Protein AF-A0A4U2XZ15-F1 (afdb_monomer_lite)

Foldseek 3Di:
DFKWFQDPNDTFTWPDFDDDPNDTQWTWTQDPVRDIAIEGEPVCVVPDDPPHHYDNCVLGIDDVVVLVVLLVVLVVVLVVLVVVLVVLVVVLVVQCVVCPPPPCPVGCNVVSVVVSVVSVVVSVVSVVVSVVSCVSPPD

Structure (mmCIF, N/CA/C/O backbone):
data_AF-A0A4U2XZ15-F1
#
_entry.id   AF-A0A4U2XZ15-F1
#
loop_
_atom_site.group_PDB
_atom_site.id
_atom_site.type_symbol
_atom_site.label_atom_id
_atom_site.label_alt_id
_atom_site.label_comp_id
_atom_site.label_asym_id
_atom_site.label_entity_id
_atom_site.label_seq_id
_atom_site.pdbx_PDB_ins_code
_atom_site.Cartn_x
_atom_site.Cartn_y
_atom_site.Cartn_z
_atom_site.occupancy
_atom_site.B_iso_or_equiv
_atom_site.auth_seq_id
_atom_site.auth_comp_id
_atom_site.auth_asym_id
_atom_site.auth_atom_id
_atom_site.pdbx_PDB_model_num
ATOM 1 N N . MET A 1 1 ? -12.359 8.955 5.192 1.00 57.00 1 MET A N 1
ATOM 2 C CA . MET A 1 1 ? -11.938 7.540 5.202 1.00 57.00 1 MET A CA 1
ATOM 3 C C . MET A 1 1 ? -12.969 6.715 5.946 1.00 57.00 1 MET A C 1
ATOM 5 O O . MET A 1 1 ? -13.226 7.007 7.110 1.00 57.00 1 MET A O 1
ATOM 9 N N . LYS A 1 2 ? -13.578 5.725 5.291 1.00 72.12 2 LYS A N 1
ATOM 10 C CA . LYS A 1 2 ? -14.432 4.726 5.942 1.00 72.12 2 LYS A CA 1
ATOM 11 C C . LYS A 1 2 ? -13.568 3.528 6.338 1.00 72.12 2 LYS A C 1
ATOM 13 O O . LYS A 1 2 ? -13.309 2.649 5.524 1.00 72.12 2 LYS A O 1
ATOM 18 N N . ALA A 1 3 ? -13.076 3.527 7.574 1.00 81.44 3 ALA A N 1
ATOM 19 C CA . ALA A 1 3 ? -12.400 2.359 8.128 1.00 81.44 3 ALA A CA 1
ATOM 20 C C . ALA A 1 3 ? -13.419 1.248 8.437 1.00 81.44 3 ALA A C 1
ATOM 22 O O . ALA A 1 3 ? -14.594 1.512 8.717 1.00 81.44 3 ALA A O 1
ATOM 23 N N . VAL A 1 4 ? -12.962 0.003 8.398 1.00 85.50 4 VAL A N 1
ATOM 24 C CA . VAL A 1 4 ? -13.751 -1.184 8.730 1.00 85.50 4 VAL A CA 1
ATOM 25 C C . VAL A 1 4 ? -12.995 -1.973 9.786 1.00 85.50 4 VAL A C 1
ATOM 27 O O . VAL A 1 4 ? -11.774 -2.077 9.734 1.00 85.50 4 VAL A O 1
ATOM 30 N N . LEU A 1 5 ? -13.715 -2.519 10.760 1.00 87.25 5 LEU A N 1
ATOM 31 C CA . LEU A 1 5 ? -13.143 -3.427 11.743 1.00 87.25 5 LEU A CA 1
ATOM 32 C C . LEU A 1 5 ? -13.576 -4.855 11.422 1.00 87.25 5 LEU A C 1
ATOM 34 O O . LEU A 1 5 ? -14.770 -5.153 11.445 1.00 87.25 5 LEU A O 1
ATOM 38 N N . ASN A 1 6 ? -12.622 -5.735 11.147 1.00 84.88 6 ASN A N 1
ATOM 39 C CA . ASN A 1 6 ? -12.861 -7.149 10.909 1.00 84.88 6 ASN A CA 1
ATOM 40 C C . ASN A 1 6 ? -12.602 -7.949 12.188 1.00 84.88 6 ASN A C 1
ATOM 42 O O . ASN A 1 6 ? -11.464 -8.176 12.598 1.00 84.88 6 ASN A O 1
ATOM 46 N N . VAL A 1 7 ? -13.680 -8.387 12.835 1.00 81.56 7 VAL A N 1
ATOM 47 C CA . VAL A 1 7 ? -13.607 -9.236 14.027 1.00 81.56 7 VAL A CA 1
ATOM 48 C C . VAL A 1 7 ? -14.128 -10.618 13.661 1.00 81.56 7 VAL A C 1
ATOM 50 O O . VAL A 1 7 ? -15.331 -10.815 13.496 1.00 81.56 7 VAL A O 1
ATOM 53 N N . LYS A 1 8 ? -13.216 -11.592 13.543 1.00 78.19 8 LYS A N 1
ATOM 54 C CA . LYS A 1 8 ? -13.538 -13.002 13.243 1.00 78.19 8 LYS A CA 1
ATOM 55 C C . LYS A 1 8 ? -14.424 -13.168 11.992 1.00 78.19 8 LYS A C 1
ATOM 57 O O . LYS A 1 8 ? -15.366 -13.955 12.004 1.00 78.19 8 LYS A O 1
ATOM 62 N N . GLY A 1 9 ? -14.152 -12.401 10.934 1.00 76.00 9 GLY A N 1
ATOM 63 C CA . GLY A 1 9 ? -14.902 -12.441 9.673 1.00 76.00 9 GLY A CA 1
ATOM 64 C C . GLY A 1 9 ? -16.152 -11.558 9.643 1.00 76.00 9 GLY A C 1
ATOM 65 O O . GLY A 1 9 ? -16.798 -11.452 8.603 1.00 76.00 9 GLY A O 1
ATOM 66 N N . THR A 1 10 ? -16.499 -10.893 10.748 1.00 81.81 10 THR A N 1
ATOM 67 C CA . THR A 1 10 ? -17.576 -9.895 10.765 1.00 81.81 10 THR A CA 1
ATOM 68 C C . THR A 1 10 ? -16.991 -8.510 10.518 1.00 81.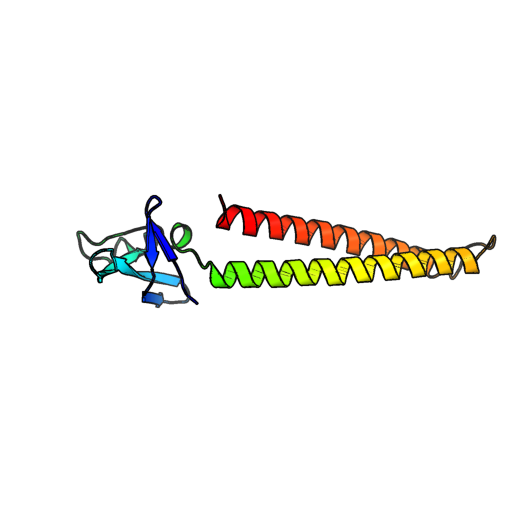81 10 THR A C 1
ATOM 70 O O . THR A 1 10 ? -16.205 -8.021 11.329 1.00 81.81 10 THR A O 1
ATOM 73 N N . LYS A 1 11 ? -17.395 -7.870 9.413 1.00 84.69 11 LYS A N 1
ATOM 74 C CA . LYS A 1 11 ? -16.989 -6.504 9.058 1.00 84.69 11 LYS A CA 1
ATOM 75 C C . LYS A 1 11 ? -17.942 -5.485 9.681 1.00 84.69 11 LYS A C 1
ATOM 77 O O . LYS A 1 11 ? -19.122 -5.442 9.338 1.00 84.69 11 LYS A O 1
ATOM 82 N N . LEU A 1 12 ? -17.426 -4.666 10.591 1.00 87.12 12 LEU A N 1
ATOM 83 C CA . LEU A 1 12 ? -18.173 -3.636 11.308 1.00 87.12 12 LEU A CA 1
ATOM 84 C C . LEU A 1 12 ? -17.757 -2.247 10.824 1.00 87.12 12 LEU A C 1
ATOM 86 O O . LEU A 1 12 ? -16.576 -1.978 10.601 1.00 87.12 12 LEU A O 1
ATOM 90 N N . SER A 1 13 ? -18.735 -1.354 10.674 1.00 85.94 13 SER A N 1
ATOM 91 C CA . SER A 1 13 ? -18.468 0.023 10.251 1.00 85.94 13 SER A CA 1
ATOM 92 C C . SER A 1 13 ? -17.853 0.812 11.399 1.00 85.94 13 SER A C 1
ATOM 94 O O . SER A 1 13 ? -18.460 0.925 12.467 1.00 85.94 13 SER A O 1
ATOM 96 N N . VAL A 1 14 ? -16.665 1.372 11.175 1.00 88.44 14 VAL A N 1
ATOM 97 C CA . VAL A 1 14 ? -16.000 2.237 12.151 1.00 88.44 14 VAL A CA 1
ATOM 98 C C . VAL A 1 14 ? -16.647 3.616 12.133 1.00 88.44 14 VAL A C 1
ATOM 100 O O . VAL A 1 14 ? -16.779 4.241 11.082 1.00 88.44 14 VAL A O 1
ATOM 103 N N . VAL A 1 15 ? -17.031 4.095 13.314 1.00 89.75 15 VAL A N 1
ATOM 104 C CA . VAL A 1 15 ? -17.617 5.427 13.528 1.00 89.75 15 VAL A CA 1
ATOM 105 C C . VAL A 1 15 ? -16.682 6.368 14.288 1.00 89.75 15 VAL A C 1
ATOM 107 O O . VAL A 1 15 ? -16.883 7.578 14.251 1.00 89.75 15 VAL A O 1
ATOM 110 N N . GLY A 1 16 ? -15.640 5.838 14.937 1.00 87.00 16 GLY A N 1
ATOM 111 C CA . GLY A 1 16 ? -14.641 6.638 15.643 1.00 87.00 16 GLY A CA 1
ATOM 112 C C . GLY A 1 16 ? -13.323 5.893 15.838 1.00 87.00 16 GLY A C 1
ATOM 113 O O . GLY A 1 16 ? -13.313 4.687 16.075 1.00 87.00 16 GLY A O 1
ATOM 114 N N . LEU A 1 17 ? -12.208 6.619 15.751 1.00 88.81 17 LEU A N 1
ATOM 115 C CA . LEU A 1 17 ? -10.860 6.125 16.034 1.00 88.81 17 LEU A CA 1
ATOM 116 C C . LEU A 1 17 ? -10.248 7.002 17.121 1.00 88.81 17 LEU A C 1
ATOM 118 O O . LEU A 1 17 ? -10.197 8.221 16.974 1.00 88.81 17 LEU A O 1
ATOM 122 N N . ASN A 1 18 ? -9.767 6.380 18.192 1.00 87.19 18 ASN A N 1
ATOM 123 C CA . ASN A 1 18 ? -9.033 7.069 19.243 1.00 87.19 18 ASN A CA 1
ATOM 124 C C . ASN A 1 18 ? -7.542 6.817 19.043 1.00 87.19 18 ASN A C 1
ATOM 126 O O . ASN A 1 18 ? -7.097 5.667 18.972 1.00 87.19 18 ASN A O 1
ATOM 130 N N . ILE A 1 19 ? -6.781 7.904 18.948 1.00 86.19 19 ILE A N 1
ATOM 131 C CA . ILE A 1 19 ? -5.350 7.890 18.652 1.00 86.19 19 ILE A CA 1
ATOM 132 C C . ILE A 1 19 ? -4.616 8.595 19.791 1.00 86.19 19 ILE A C 1
ATOM 134 O O . ILE A 1 19 ? -5.030 9.664 20.238 1.00 86.19 19 ILE A O 1
ATOM 138 N N . HIS A 1 20 ? -3.528 7.993 20.258 1.00 81.25 20 HIS A N 1
ATOM 139 C CA . HIS A 1 20 ? -2.601 8.593 21.210 1.00 81.25 20 HIS A CA 1
ATOM 140 C C . HIS A 1 20 ? -1.174 8.342 20.730 1.00 81.25 20 HIS A C 1
ATOM 142 O O . HIS A 1 20 ? -0.848 7.201 20.409 1.00 81.25 20 HIS A O 1
ATOM 148 N N . GLU A 1 21 ? -0.351 9.393 20.649 1.00 81.56 21 GLU A N 1
ATOM 149 C CA . GLU A 1 21 ? 1.033 9.315 20.142 1.00 81.56 21 GLU A CA 1
ATOM 150 C C . GLU A 1 21 ? 1.139 8.514 18.826 1.00 81.56 21 GLU A C 1
ATOM 152 O O . GLU A 1 21 ? 1.907 7.557 18.717 1.00 81.56 21 GLU A O 1
ATOM 157 N N . ASP A 1 22 ? 0.286 8.854 17.853 1.00 77.56 22 ASP A N 1
ATOM 158 C CA . ASP A 1 22 ? 0.193 8.213 16.530 1.00 77.56 22 ASP A CA 1
ATOM 159 C C . ASP A 1 22 ? -0.157 6.712 16.534 1.00 77.56 22 ASP A C 1
ATOM 161 O O . ASP A 1 22 ? -0.015 6.017 15.526 1.00 77.56 22 ASP A O 1
ATOM 165 N N . LYS A 1 23 ? -0.664 6.184 17.654 1.00 76.38 23 LYS A N 1
ATOM 166 C CA . LYS A 1 23 ? -1.113 4.791 17.778 1.00 76.38 23 LYS A CA 1
ATOM 167 C C . LYS A 1 23 ? -2.603 4.717 18.058 1.00 76.38 23 LYS A C 1
ATOM 169 O O . LYS A 1 23 ? -3.126 5.425 18.917 1.00 76.38 23 LYS A O 1
ATOM 174 N N . PHE A 1 24 ? -3.280 3.798 17.373 1.00 84.31 24 PHE A N 1
ATOM 175 C CA . PHE A 1 24 ? -4.663 3.457 17.688 1.00 84.31 24 PHE A CA 1
ATOM 176 C C . PHE A 1 24 ? -4.738 2.839 19.088 1.00 84.31 24 PHE A C 1
ATOM 178 O O . PHE A 1 24 ? -4.094 1.829 19.369 1.00 84.31 24 PHE A O 1
ATOM 185 N N . THR A 1 25 ? -5.526 3.454 19.965 1.00 87.50 25 THR A N 1
ATOM 186 C CA . THR A 1 25 ? -5.761 2.970 21.334 1.00 87.50 25 THR A CA 1
ATOM 187 C C . THR A 1 25 ? -7.105 2.267 21.452 1.00 87.50 25 THR A C 1
ATOM 189 O O . THR A 1 25 ? -7.243 1.293 22.191 1.00 87.50 25 THR A O 1
ATOM 192 N N . SER A 1 26 ? -8.107 2.743 20.710 1.00 88.81 26 SER A N 1
ATOM 193 C CA . SER A 1 26 ? -9.419 2.112 20.602 1.00 88.81 26 SER A CA 1
ATOM 194 C C . SER A 1 26 ? -10.153 2.536 19.333 1.00 88.81 26 SER A C 1
ATOM 196 O O . SER A 1 26 ? -9.854 3.562 18.723 1.00 88.81 26 SER A O 1
ATOM 198 N N . VAL A 1 27 ? -11.142 1.738 18.954 1.00 91.19 27 VAL A N 1
ATOM 199 C CA . VAL A 1 27 ? -12.043 1.971 17.830 1.00 91.19 27 VAL A CA 1
ATOM 200 C C . VAL A 1 27 ? -13.482 1.851 18.307 1.00 91.19 27 VAL A C 1
ATOM 202 O O . VAL A 1 27 ? -13.812 0.990 19.123 1.00 91.19 27 VAL A O 1
ATOM 205 N N . GLN A 1 28 ? -14.343 2.715 17.792 1.00 90.94 28 GLN A N 1
ATOM 206 C CA . GLN A 1 28 ? -15.783 2.652 17.976 1.00 90.94 28 GLN A CA 1
ATOM 207 C C . GLN A 1 28 ? -16.424 2.158 16.690 1.00 90.94 28 GLN A C 1
ATOM 209 O O . GLN A 1 28 ? -16.147 2.685 15.609 1.00 90.94 28 GLN A O 1
ATOM 214 N N . VAL A 1 29 ? -17.291 1.162 16.809 1.00 90.81 29 VAL A N 1
ATOM 215 C CA . VAL A 1 29 ? -18.005 0.564 15.682 1.00 90.81 29 VAL A CA 1
ATOM 216 C C . VAL A 1 29 ? -19.502 0.585 15.927 1.00 90.81 29 VAL A C 1
ATOM 218 O O . VAL A 1 29 ? -19.947 0.550 17.073 1.00 90.81 29 VAL A O 1
ATOM 221 N N . LEU A 1 30 ? -20.272 0.648 14.845 1.00 88.00 30 LEU A N 1
ATOM 222 C CA . LEU A 1 30 ? -21.715 0.456 14.889 1.00 88.0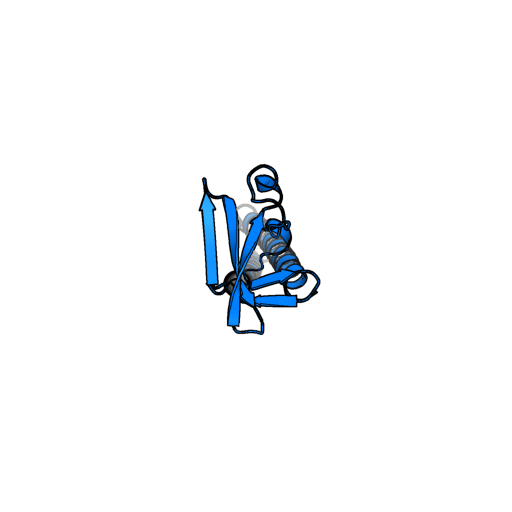0 30 LEU A CA 1
ATOM 223 C C . LEU A 1 30 ? -22.013 -1.044 14.764 1.00 88.00 30 LEU A C 1
ATOM 225 O O . LEU A 1 30 ? -21.627 -1.667 13.772 1.00 88.00 30 LEU A O 1
ATOM 229 N N . ASP A 1 31 ? -22.678 -1.624 15.760 1.00 78.69 31 ASP A N 1
ATOM 230 C CA . ASP A 1 31 ? -23.146 -3.005 15.689 1.00 78.69 31 ASP A CA 1
ATOM 231 C C . ASP A 1 31 ? -24.426 -3.138 14.837 1.00 78.69 31 ASP A C 1
ATOM 233 O O . ASP A 1 31 ? -25.037 -2.153 14.412 1.00 78.69 31 ASP A O 1
ATOM 237 N N . ALA A 1 32 ? -24.851 -4.378 14.577 1.00 76.69 32 ALA A N 1
ATOM 238 C CA . ALA A 1 32 ? -26.047 -4.666 13.780 1.00 76.69 32 ALA A CA 1
ATOM 239 C C . ALA A 1 32 ? -27.357 -4.157 14.418 1.00 76.69 32 ALA A C 1
ATOM 241 O O . ALA A 1 32 ? -28.366 -4.033 13.727 1.00 76.69 32 ALA A O 1
ATOM 242 N N . ALA A 1 33 ? -27.352 -3.857 15.720 1.00 80.12 33 ALA A N 1
ATOM 243 C CA . ALA A 1 33 ? -28.478 -3.276 16.442 1.00 80.12 33 ALA A CA 1
ATOM 244 C C . ALA A 1 33 ? -28.432 -1.733 16.460 1.00 80.12 33 ALA A C 1
ATOM 246 O O . ALA A 1 33 ? -29.279 -1.103 17.093 1.00 80.12 33 ALA A O 1
ATOM 247 N N . GLY A 1 34 ? -27.462 -1.115 15.775 1.00 79.44 34 GLY A N 1
ATOM 248 C CA . GLY A 1 34 ? -27.275 0.335 15.733 1.00 79.44 34 GLY A CA 1
ATOM 249 C C . GLY A 1 34 ? -26.647 0.915 17.002 1.00 79.44 34 GLY A C 1
ATOM 250 O O . GLY A 1 34 ? -26.637 2.134 17.179 1.00 79.44 34 GLY A O 1
ATOM 251 N N . LYS A 1 35 ? -26.129 0.073 17.900 1.00 86.19 35 LYS A N 1
ATOM 252 C CA . LYS A 1 35 ? -25.445 0.501 19.118 1.00 86.19 35 LYS A CA 1
ATOM 253 C C . LYS A 1 35 ? -23.952 0.662 18.841 1.00 86.19 35 LYS A C 1
ATOM 255 O O . LYS A 1 35 ? -23.334 -0.118 18.124 1.00 86.19 35 LYS A O 1
ATOM 260 N N . VAL A 1 36 ? -23.366 1.697 19.440 1.00 87.94 36 VAL A N 1
ATOM 261 C CA . VAL A 1 36 ? -21.923 1.936 19.370 1.00 87.94 36 VAL A CA 1
ATOM 262 C C . VAL A 1 36 ? -21.215 1.074 20.411 1.00 87.94 36 VAL A C 1
ATOM 264 O O . VAL A 1 36 ? -21.529 1.142 21.603 1.00 87.94 36 VAL A O 1
ATOM 267 N N . THR A 1 37 ? -20.244 0.282 19.967 1.00 89.31 37 THR A N 1
ATOM 268 C CA . THR A 1 37 ? -19.368 -0.515 20.832 1.00 89.31 37 THR A CA 1
ATOM 269 C C . THR A 1 37 ? -17.916 -0.100 20.656 1.00 89.31 37 THR A C 1
ATOM 271 O O . THR A 1 37 ? -17.481 0.218 19.550 1.00 89.31 37 THR A O 1
ATOM 274 N N . THR A 1 38 ? -17.154 -0.118 21.750 1.00 90.19 38 THR A N 1
ATOM 275 C CA . THR A 1 38 ? -15.728 0.230 21.750 1.00 90.19 38 THR A CA 1
ATOM 276 C C . THR A 1 38 ? -14.881 -1.033 21.847 1.00 90.19 38 THR A C 1
ATOM 278 O O . THR A 1 38 ? -15.081 -1.843 22.754 1.00 90.19 38 THR A O 1
ATOM 281 N N . HIS A 1 39 ? -13.909 -1.168 20.948 1.00 89.25 39 HIS A N 1
ATOM 282 C CA . HIS A 1 39 ? -12.855 -2.174 21.017 1.00 89.25 39 HIS A CA 1
ATOM 283 C C . HIS A 1 39 ? -11.518 -1.492 21.293 1.00 89.25 39 HIS A C 1
ATOM 285 O O . HIS A 1 39 ? -11.160 -0.523 20.626 1.00 89.25 39 HIS A O 1
ATOM 291 N N . TYR A 1 40 ? -10.782 -1.990 22.274 1.00 90.06 40 TYR A N 1
ATOM 292 C CA . TYR A 1 40 ? -9.480 -1.464 22.662 1.00 90.06 40 TYR A CA 1
ATOM 293 C C . TYR A 1 40 ? -8.356 -2.277 22.036 1.00 90.06 40 TYR A C 1
ATOM 295 O O . TYR A 1 40 ? -8.495 -3.483 21.820 1.00 90.06 40 TYR A O 1
ATOM 303 N N . ASP A 1 41 ? -7.233 -1.615 21.780 1.00 89.12 41 ASP A N 1
ATOM 304 C CA . ASP A 1 41 ? -6.041 -2.291 21.291 1.00 89.12 41 ASP A CA 1
ATOM 305 C C . ASP A 1 41 ? -5.436 -3.203 22.361 1.00 89.12 41 ASP A C 1
ATOM 307 O O . ASP A 1 41 ? -5.325 -2.840 23.536 1.00 89.12 41 ASP A O 1
ATOM 311 N N . SER A 1 42 ? -4.986 -4.382 21.940 1.00 86.62 42 SER A N 1
ATOM 312 C CA . SER A 1 42 ? -4.3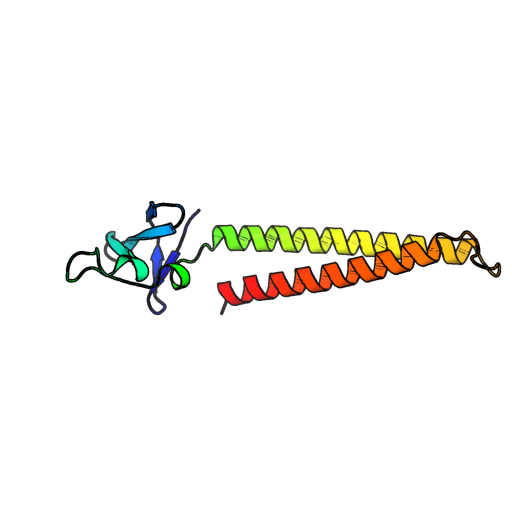81 -5.383 22.817 1.00 86.62 42 SER A CA 1
ATOM 313 C C . SER A 1 42 ? -3.128 -4.887 23.532 1.00 86.62 42 SER A C 1
ATOM 315 O O . SER A 1 42 ? -2.862 -5.328 24.649 1.00 86.62 42 SER A O 1
ATOM 317 N N . LYS A 1 43 ? -2.395 -3.913 22.978 1.00 85.25 43 LYS A N 1
ATOM 318 C CA . LYS A 1 43 ? -1.246 -3.306 23.671 1.00 85.25 43 LYS A CA 1
ATOM 319 C C . LYS A 1 43 ? -1.658 -2.422 24.844 1.00 85.25 43 LYS A C 1
ATOM 321 O O . LYS A 1 43 ? -0.842 -2.170 25.724 1.00 85.25 43 LYS A O 1
ATOM 326 N N . HIS A 1 44 ? -2.912 -1.983 24.874 1.00 79.31 44 HIS A N 1
ATOM 327 C CA . HIS A 1 44 ? -3.482 -1.170 25.945 1.00 79.31 44 HIS A CA 1
ATOM 328 C C . HIS A 1 44 ? -4.335 -2.000 26.915 1.00 79.31 44 HIS A C 1
ATOM 330 O O . HIS A 1 44 ? -4.892 -1.440 27.856 1.00 79.31 44 HIS A O 1
ATOM 336 N N . ALA A 1 45 ? -4.381 -3.329 26.742 1.00 74.50 45 ALA A N 1
ATOM 337 C CA . ALA A 1 45 ? -5.122 -4.259 27.596 1.00 74.50 45 ALA A CA 1
ATOM 338 C C . ALA A 1 45 ? -4.901 -4.079 29.116 1.00 74.50 45 ALA A C 1
ATOM 340 O O . ALA A 1 45 ? -5.860 -4.249 29.862 1.00 74.50 45 ALA A O 1
ATOM 341 N N . PRO A 1 46 ? -3.705 -3.704 29.621 1.00 79.75 46 PRO A N 1
ATOM 342 C CA . PRO A 1 46 ? -3.517 -3.482 31.058 1.00 79.75 46 PRO A CA 1
ATOM 343 C C . PRO A 1 46 ? -4.294 -2.286 31.633 1.00 79.75 46 PRO A C 1
ATOM 345 O O . PRO A 1 46 ? -4.426 -2.179 32.848 1.00 79.75 46 PRO A O 1
ATOM 348 N N . TYR A 1 47 ? -4.776 -1.375 30.783 1.00 79.31 47 TYR A N 1
ATOM 349 C CA . TYR A 1 47 ? -5.379 -0.099 31.183 1.00 79.31 47 TYR A CA 1
ATOM 350 C C . TYR A 1 47 ? -6.874 -0.008 30.860 1.00 79.31 47 TYR A C 1
ATOM 352 O O . TYR A 1 47 ? -7.470 1.060 31.009 1.00 79.31 47 TYR A O 1
ATOM 360 N N . VAL A 1 48 ? -7.484 -1.100 30.391 1.00 83.00 48 VAL A N 1
ATOM 361 C CA . VAL A 1 48 ? -8.905 -1.115 30.031 1.00 83.00 48 VAL A CA 1
ATOM 362 C C . VAL A 1 48 ? -9.767 -1.653 31.174 1.00 83.00 48 VAL A C 1
ATOM 364 O O . VAL A 1 48 ? -9.294 -2.468 31.968 1.00 83.00 48 VAL A O 1
ATOM 367 N N . PRO A 1 49 ? -11.041 -1.234 31.264 1.00 80.38 49 PRO A N 1
ATOM 368 C CA . PRO A 1 49 ? -11.976 -1.785 32.237 1.00 80.38 49 PRO A CA 1
ATOM 369 C C . PRO A 1 49 ? -12.117 -3.306 32.110 1.00 80.38 49 PRO A C 1
ATOM 371 O O . PRO A 1 49 ? -12.106 -3.858 31.008 1.00 80.38 49 PRO A O 1
ATOM 374 N N . GLU A 1 50 ? -12.310 -3.983 33.239 1.00 77.56 50 GLU A N 1
ATOM 375 C CA . GLU A 1 50 ? -12.571 -5.420 33.259 1.00 77.56 50 GLU A CA 1
ATOM 376 C C . GLU A 1 50 ? -13.850 -5.744 32.464 1.00 77.56 50 GLU A C 1
ATOM 378 O O . GLU A 1 50 ? -14.880 -5.084 32.610 1.00 77.56 50 GLU A O 1
ATOM 383 N N . GLY A 1 51 ? -13.768 -6.727 31.562 1.00 78.50 51 GLY A N 1
ATOM 384 C CA . GLY A 1 51 ? -14.851 -7.069 30.630 1.00 78.50 51 GLY A CA 1
ATOM 385 C C . GLY A 1 51 ? -14.915 -6.219 29.351 1.00 78.50 51 GLY A C 1
ATOM 386 O O . GLY A 1 51 ? -15.792 -6.458 28.518 1.00 78.50 51 GLY A O 1
ATOM 387 N N . ALA A 1 52 ? -14.004 -5.258 29.150 1.00 82.75 52 ALA A N 1
ATOM 388 C CA . ALA A 1 52 ? -13.906 -4.514 27.896 1.00 82.75 52 ALA A CA 1
ATOM 389 C C . ALA A 1 52 ? -13.478 -5.416 26.724 1.00 82.75 52 ALA A C 1
ATOM 391 O O . ALA A 1 52 ? -12.712 -6.368 26.882 1.00 82.75 52 ALA A O 1
ATOM 392 N N . SER A 1 53 ? -13.957 -5.098 25.517 1.00 85.50 53 SER A N 1
ATOM 393 C CA . SER A 1 53 ? -13.540 -5.817 24.314 1.00 85.50 53 SER A CA 1
ATOM 394 C C . SER A 1 53 ? -12.130 -5.391 23.912 1.00 85.50 53 SER A C 1
ATOM 396 O O . SER A 1 53 ? -11.905 -4.226 23.592 1.00 85.50 53 SER A O 1
ATOM 398 N N . VAL A 1 54 ? -11.194 -6.337 23.919 1.00 88.00 54 VAL A N 1
ATOM 399 C CA . VAL A 1 54 ? -9.788 -6.122 23.564 1.00 88.00 54 VAL A CA 1
ATOM 400 C C . VAL A 1 54 ? -9.443 -6.968 22.347 1.00 88.00 54 VAL A C 1
ATOM 402 O O . VAL A 1 54 ? -9.674 -8.178 22.348 1.00 88.00 54 VAL A O 1
ATOM 405 N N . ILE A 1 55 ? -8.884 -6.342 21.316 1.00 87.88 55 ILE A N 1
ATOM 406 C CA . ILE A 1 55 ? -8.488 -6.996 20.064 1.00 87.88 55 ILE A CA 1
ATOM 407 C C . ILE A 1 55 ? -7.173 -6.406 19.548 1.00 87.88 55 ILE A C 1
ATOM 409 O O . ILE A 1 55 ? -6.773 -5.314 19.938 1.00 87.88 55 ILE A O 1
ATOM 413 N N . ASN A 1 56 ? -6.493 -7.116 18.651 1.00 87.69 56 ASN A N 1
ATOM 414 C CA . ASN A 1 56 ? -5.338 -6.567 17.947 1.00 87.69 56 ASN A CA 1
ATOM 415 C C . ASN A 1 56 ? -5.826 -5.607 16.850 1.00 87.69 56 ASN A C 1
ATOM 417 O O . ASN A 1 56 ? -6.200 -6.056 15.766 1.00 87.69 56 ASN A O 1
ATOM 421 N N . LEU A 1 57 ? -5.852 -4.296 17.121 1.00 85.88 57 LEU A N 1
ATOM 422 C CA . LEU A 1 57 ? -6.378 -3.331 16.149 1.00 85.88 57 LEU A CA 1
ATOM 423 C C . LEU A 1 57 ? -5.506 -3.239 14.902 1.00 85.88 57 LEU A C 1
ATOM 425 O O . LEU A 1 57 ? -6.032 -2.950 13.835 1.00 85.88 57 LEU A O 1
ATOM 429 N N . LYS A 1 58 ? -4.207 -3.540 15.010 1.00 83.00 58 LYS A N 1
ATOM 430 C CA . LYS A 1 58 ? -3.303 -3.556 13.854 1.00 83.00 58 LYS A CA 1
ATOM 431 C C . LYS A 1 58 ? -3.723 -4.587 12.800 1.00 83.00 58 LYS A C 1
ATOM 433 O O . LYS A 1 58 ? -3.532 -4.341 11.619 1.00 83.00 58 LYS A O 1
ATOM 438 N N . GLU A 1 59 ? -4.254 -5.729 13.227 1.00 82.62 59 GLU A N 1
ATOM 439 C CA . GLU A 1 59 ? -4.691 -6.804 12.325 1.00 82.62 59 GLU A CA 1
ATOM 440 C C . GLU A 1 59 ? -6.171 -6.686 11.950 1.00 82.62 59 GLU A C 1
ATOM 442 O O . GLU A 1 59 ? -6.568 -7.130 10.881 1.00 82.62 59 GLU A O 1
ATOM 447 N N . ALA A 1 60 ? -6.992 -6.103 12.827 1.00 85.06 60 ALA A N 1
ATOM 448 C CA . ALA A 1 60 ? -8.435 -6.021 12.625 1.00 85.06 60 ALA A CA 1
ATOM 449 C C . ALA A 1 60 ? -8.889 -4.768 11.855 1.00 85.06 60 ALA A C 1
ATOM 451 O O . ALA A 1 60 ? -9.977 -4.787 11.281 1.00 85.06 60 ALA A O 1
ATOM 452 N N . LEU A 1 61 ? -8.130 -3.663 11.885 1.00 85.44 61 LEU A N 1
ATOM 453 C CA . LEU A 1 61 ? -8.487 -2.436 11.165 1.00 85.44 61 LEU A CA 1
ATOM 454 C C . LEU A 1 61 ? -8.111 -2.538 9.686 1.00 85.44 61 LEU A C 1
ATOM 456 O O . LEU A 1 61 ? -6.941 -2.634 9.328 1.00 85.44 61 LEU A O 1
ATOM 460 N N . GLU A 1 62 ? -9.122 -2.420 8.835 1.00 82.75 62 GLU A N 1
ATOM 461 C CA . GLU A 1 62 ? -9.002 -2.345 7.385 1.00 82.75 62 GLU A CA 1
ATOM 462 C C . GLU A 1 62 ? -9.333 -0.913 6.923 1.00 82.75 62 GLU A C 1
ATOM 464 O O . GLU A 1 62 ? -10.298 -0.294 7.388 1.00 82.75 62 GLU A O 1
ATOM 469 N N . PHE A 1 63 ? -8.560 -0.384 5.970 1.00 81.38 63 PHE A N 1
ATOM 470 C CA . PHE A 1 63 ? -8.775 0.936 5.361 1.00 81.38 63 PHE A CA 1
ATOM 471 C C . PHE A 1 63 ? -9.064 0.789 3.859 1.00 81.38 63 PHE A C 1
ATOM 473 O O . PHE A 1 63 ? -8.234 1.162 3.032 1.00 81.38 63 PHE A O 1
ATOM 480 N N . PRO A 1 64 ? -10.232 0.239 3.481 1.00 71.00 64 PRO A N 1
ATOM 481 C CA . PRO A 1 64 ? -10.525 -0.129 2.095 1.00 71.00 64 PRO A CA 1
ATOM 482 C C . PRO A 1 64 ? -10.456 1.057 1.124 1.00 71.00 64 PRO A C 1
ATOM 484 O O . PRO A 1 64 ? -9.980 0.889 0.006 1.00 71.00 64 PRO A O 1
ATOM 487 N N . ASP A 1 65 ? -10.872 2.255 1.551 1.00 73.38 65 ASP A N 1
ATOM 488 C CA . ASP A 1 65 ? -10.787 3.465 0.721 1.00 73.38 65 ASP A CA 1
ATOM 489 C C . ASP A 1 65 ? -9.327 3.849 0.418 1.00 73.38 65 ASP A C 1
ATOM 491 O O . ASP A 1 65 ? -8.990 4.102 -0.733 1.00 73.38 65 ASP A O 1
ATOM 495 N N . ALA A 1 66 ? -8.457 3.847 1.435 1.00 73.44 66 ALA A N 1
ATOM 496 C CA . ALA A 1 66 ? -7.040 4.184 1.273 1.00 73.44 66 ALA A CA 1
ATOM 497 C C . ALA A 1 66 ? -6.309 3.121 0.441 1.00 73.44 66 ALA A C 1
ATOM 499 O O . ALA A 1 66 ? -5.497 3.435 -0.420 1.00 73.44 66 ALA A O 1
ATOM 500 N N . ASN A 1 67 ? -6.647 1.848 0.646 1.00 70.75 67 ASN A N 1
ATOM 501 C CA . ASN A 1 67 ? -6.089 0.759 -0.145 1.00 70.75 67 ASN A CA 1
ATOM 502 C C . ASN A 1 67 ? -6.528 0.828 -1.612 1.00 70.75 67 ASN A C 1
ATOM 504 O O . ASN A 1 67 ? -5.747 0.503 -2.503 1.00 70.75 67 ASN A O 1
ATOM 508 N N . LYS A 1 68 ? -7.763 1.267 -1.877 1.00 74.12 68 LYS A N 1
ATOM 509 C CA . LYS A 1 68 ? -8.246 1.511 -3.236 1.00 74.12 68 LYS A CA 1
ATOM 510 C C . LYS A 1 68 ? -7.471 2.647 -3.908 1.00 7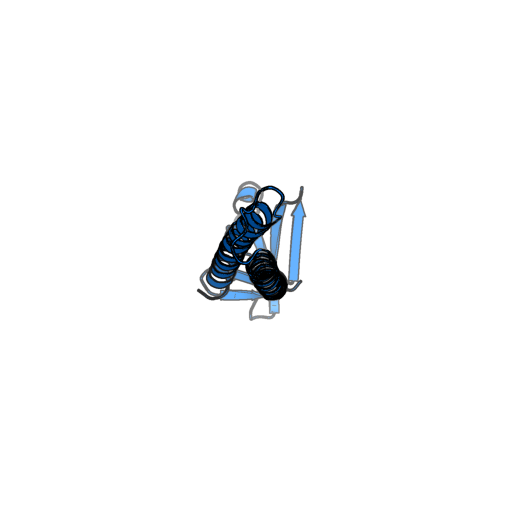4.12 68 LYS A C 1
ATOM 512 O O . LYS A 1 68 ? -7.067 2.477 -5.051 1.00 74.12 68 LYS A O 1
ATOM 517 N N . GLU A 1 69 ? -7.238 3.747 -3.198 1.00 75.62 69 GLU A N 1
ATOM 518 C CA . GLU A 1 69 ? -6.439 4.880 -3.684 1.00 75.62 69 GLU A CA 1
ATOM 519 C C . GLU A 1 69 ? -5.003 4.445 -4.019 1.00 75.62 69 GLU A C 1
ATOM 521 O O . GLU A 1 69 ? -4.551 4.657 -5.138 1.00 75.62 69 GLU A O 1
ATOM 526 N N . ILE A 1 70 ? -4.344 3.693 -3.128 1.00 74.00 70 ILE A N 1
ATOM 527 C CA . ILE A 1 70 ? -3.013 3.111 -3.382 1.00 74.00 70 ILE A CA 1
ATOM 528 C C . ILE A 1 70 ? -3.022 2.220 -4.633 1.00 74.00 70 ILE A C 1
ATOM 530 O O . ILE A 1 70 ? -2.111 2.280 -5.454 1.00 74.00 70 ILE A O 1
ATOM 534 N N . VAL A 1 71 ? -4.049 1.384 -4.811 1.00 75.12 71 VAL A N 1
ATOM 535 C CA . VAL A 1 71 ? -4.182 0.539 -6.009 1.00 75.12 71 VAL A CA 1
ATOM 536 C C . VAL A 1 71 ? -4.350 1.384 -7.273 1.00 75.12 71 VAL A C 1
ATOM 538 O O . VAL A 1 71 ? -3.765 1.050 -8.301 1.00 75.12 71 VAL A O 1
ATOM 541 N N . GLU A 1 72 ? -5.153 2.445 -7.231 1.00 81.44 72 GLU A N 1
ATOM 542 C CA . GLU A 1 72 ? -5.345 3.359 -8.362 1.00 81.44 72 GLU A CA 1
ATOM 543 C C . GLU A 1 72 ? -4.039 4.083 -8.721 1.00 81.44 72 GLU A C 1
ATOM 545 O O . GLU A 1 72 ? -3.643 4.060 -9.887 1.00 81.44 72 GLU A O 1
ATOM 550 N N . GLU A 1 73 ? -3.319 4.617 -7.732 1.00 79.06 73 GLU A N 1
ATOM 551 C CA . GLU A 1 73 ? -2.019 5.273 -7.921 1.00 79.06 73 GLU A CA 1
ATOM 552 C C . GLU A 1 73 ? -0.964 4.322 -8.501 1.00 79.06 73 GLU A C 1
ATOM 554 O O . GLU A 1 73 ? -0.301 4.656 -9.483 1.00 79.06 73 GLU A O 1
ATOM 559 N N . LEU A 1 74 ? -0.834 3.108 -7.951 1.00 77.06 74 LEU A N 1
ATOM 560 C CA . LEU A 1 74 ? 0.116 2.109 -8.451 1.00 77.06 74 LEU A CA 1
ATOM 561 C C . LEU A 1 74 ? -0.228 1.659 -9.879 1.00 77.06 74 LEU A C 1
ATOM 563 O O . LEU A 1 74 ? 0.671 1.453 -10.689 1.00 77.06 74 LEU A O 1
ATOM 567 N N . ASN A 1 75 ? -1.515 1.524 -10.219 1.00 79.31 75 ASN A N 1
ATOM 568 C CA . ASN A 1 75 ? -1.915 1.212 -11.593 1.00 79.31 75 ASN A CA 1
ATOM 569 C C . ASN A 1 75 ? -1.557 2.345 -12.561 1.00 79.31 75 ASN A C 1
ATOM 571 O O . ASN A 1 75 ? -1.094 2.058 -13.663 1.00 79.31 75 ASN A O 1
ATOM 575 N N . GLN A 1 76 ? -1.758 3.608 -12.170 1.00 84.44 76 GLN A N 1
ATOM 576 C CA . GLN A 1 76 ? -1.385 4.746 -13.011 1.00 84.44 76 GLN A CA 1
ATOM 577 C C . GLN A 1 76 ? 0.130 4.790 -13.231 1.00 84.44 76 GLN A C 1
ATOM 579 O O . GLN A 1 76 ? 0.584 4.902 -14.365 1.00 84.44 76 GLN A O 1
ATOM 584 N N . LEU A 1 77 ? 0.905 4.586 -12.167 1.00 82.12 77 LEU A N 1
ATOM 585 C CA . LEU A 1 77 ? 2.362 4.518 -12.224 1.00 82.12 77 LEU A CA 1
ATOM 586 C C . LEU A 1 77 ? 2.857 3.420 -13.178 1.00 82.12 77 LEU A C 1
ATOM 588 O O . LEU A 1 77 ? 3.794 3.639 -13.938 1.00 82.12 77 LEU A O 1
ATOM 592 N N . LEU A 1 78 ? 2.201 2.254 -13.192 1.00 81.94 78 LEU A N 1
ATOM 593 C CA . LEU A 1 78 ? 2.517 1.180 -14.140 1.00 81.94 78 LEU A CA 1
ATOM 594 C C . LEU A 1 78 ? 2.235 1.567 -15.592 1.00 81.94 78 LEU A C 1
ATOM 596 O O . LEU A 1 78 ? 2.984 1.158 -16.478 1.00 81.94 78 LEU A O 1
ATOM 600 N N . VAL A 1 79 ? 1.156 2.307 -15.854 1.00 89.50 79 VAL A N 1
ATOM 601 C CA . VAL A 1 79 ? 0.853 2.807 -17.203 1.00 89.50 79 VAL A CA 1
ATOM 602 C C . VAL A 1 79 ? 1.950 3.769 -17.646 1.00 89.50 79 VAL A C 1
ATOM 604 O O . VAL A 1 79 ? 2.588 3.523 -18.668 1.00 89.50 79 VAL A O 1
ATOM 607 N N . ASP A 1 80 ? 2.240 4.776 -16.826 1.00 85.19 80 ASP A N 1
ATOM 608 C CA . ASP A 1 80 ? 3.232 5.807 -17.132 1.00 85.19 80 ASP A CA 1
ATOM 609 C C . ASP A 1 80 ? 4.632 5.196 -17.340 1.00 85.19 80 ASP A C 1
ATOM 611 O O . ASP A 1 80 ? 5.335 5.528 -18.297 1.00 85.19 80 ASP A O 1
ATOM 615 N N . SER A 1 81 ? 5.029 4.234 -16.498 1.00 80.50 81 SER A N 1
ATOM 616 C CA . SER A 1 81 ? 6.311 3.530 -16.631 1.00 80.50 81 SER A CA 1
ATOM 617 C C . SER A 1 81 ? 6.391 2.630 -17.866 1.00 80.50 81 SER A C 1
ATOM 619 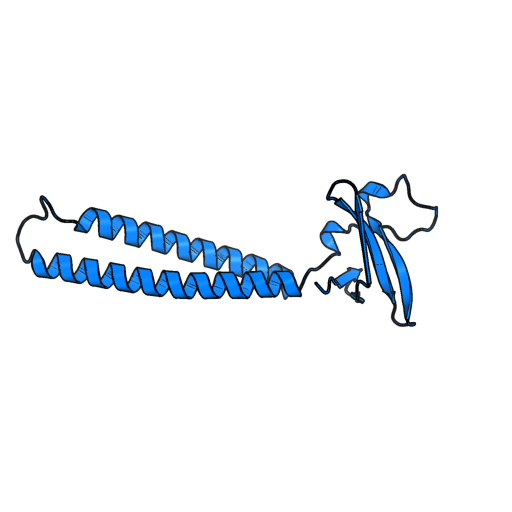O O . SER A 1 81 ? 7.462 2.497 -18.461 1.00 80.50 81 SER A O 1
ATOM 621 N N . ARG A 1 82 ? 5.285 2.001 -18.284 1.00 85.69 82 ARG A N 1
ATOM 622 C CA . ARG A 1 82 ? 5.249 1.195 -19.518 1.00 85.69 82 ARG A CA 1
ATOM 623 C C . ARG A 1 82 ? 5.354 2.070 -20.761 1.00 85.69 82 ARG A C 1
ATOM 625 O O . ARG A 1 82 ? 6.058 1.687 -21.696 1.00 85.69 82 ARG A O 1
ATOM 632 N N . ASP A 1 83 ? 4.704 3.229 -20.754 1.00 90.94 83 ASP A N 1
ATOM 633 C CA . ASP A 1 83 ? 4.827 4.215 -21.827 1.00 90.94 83 ASP A CA 1
ATOM 634 C C . ASP A 1 83 ? 6.268 4.740 -21.909 1.00 90.94 83 ASP A C 1
ATOM 636 O O . ASP A 1 83 ? 6.871 4.722 -22.981 1.00 90.94 83 ASP A O 1
ATOM 640 N N . HIS A 1 84 ? 6.887 5.061 -20.770 1.00 87.06 84 HIS A N 1
ATOM 641 C CA . HIS A 1 84 ? 8.289 5.475 -20.737 1.00 87.06 84 HIS A CA 1
ATOM 642 C C . HIS A 1 84 ? 9.259 4.386 -21.234 1.00 87.06 84 HIS A C 1
ATOM 644 O O . HIS A 1 84 ? 10.178 4.674 -22.002 1.00 87.06 84 HIS A O 1
ATOM 650 N N . LEU A 1 85 ? 9.046 3.115 -20.863 1.00 85.00 85 LEU A N 1
ATOM 651 C CA . LEU A 1 85 ? 9.835 1.998 -21.403 1.00 85.00 85 LEU A CA 1
ATOM 652 C C . LEU A 1 85 ? 9.708 1.876 -22.919 1.00 85.00 85 LEU A C 1
ATOM 654 O O . LEU A 1 85 ? 10.685 1.542 -23.594 1.00 85.00 85 LEU A O 1
ATOM 658 N N . LYS A 1 86 ? 8.509 2.111 -23.457 1.00 89.25 86 LYS A N 1
ATOM 659 C CA . LYS A 1 86 ? 8.283 2.092 -24.898 1.00 89.25 86 LYS A CA 1
ATOM 660 C C . LYS A 1 86 ? 9.086 3.200 -25.579 1.00 89.25 86 LYS A C 1
ATOM 662 O O . LYS A 1 86 ? 9.796 2.902 -26.539 1.00 89.25 86 LYS A O 1
ATOM 667 N N . ASP A 1 87 ? 9.056 4.416 -25.040 1.00 90.00 87 ASP A N 1
ATOM 668 C CA . ASP A 1 87 ? 9.836 5.547 -25.552 1.00 90.00 87 ASP A CA 1
ATOM 669 C C . ASP A 1 87 ? 11.348 5.269 -25.500 1.00 90.00 87 ASP A C 1
ATOM 671 O O . ASP A 1 87 ? 12.060 5.522 -26.472 1.00 90.00 87 ASP A O 1
ATOM 675 N N . LEU A 1 88 ? 11.851 4.687 -24.403 1.00 84.19 88 LEU A N 1
ATOM 676 C CA . LEU A 1 88 ? 13.251 4.255 -24.294 1.00 84.19 88 LEU A CA 1
ATOM 677 C C . LEU A 1 88 ? 13.601 3.190 -25.341 1.00 84.19 88 LEU A C 1
ATOM 679 O O . LEU A 1 88 ? 14.665 3.249 -25.957 1.00 84.19 88 LEU A O 1
ATOM 683 N N . GLY A 1 89 ? 12.708 2.226 -25.577 1.00 79.06 89 GLY A N 1
ATOM 684 C CA . GLY A 1 89 ? 12.875 1.219 -26.624 1.00 79.06 89 GLY A CA 1
ATOM 685 C C . GLY A 1 89 ? 12.957 1.836 -28.022 1.00 79.06 89 GLY A C 1
ATOM 686 O O . GLY A 1 89 ? 13.824 1.460 -28.812 1.00 79.06 89 GLY A O 1
ATOM 687 N N . GLU A 1 90 ? 12.106 2.819 -28.318 1.00 88.62 90 GLU A N 1
ATOM 688 C CA . GLU A 1 90 ? 12.140 3.564 -29.579 1.00 88.62 90 GLU A CA 1
ATOM 689 C C . GLU A 1 90 ? 13.443 4.363 -29.728 1.00 88.62 90 GLU A C 1
ATOM 691 O O . GLU A 1 90 ? 14.061 4.318 -30.793 1.00 88.62 90 GLU A O 1
ATOM 696 N N . GLN A 1 91 ? 13.925 5.011 -28.663 1.00 83.69 91 GLN A N 1
ATOM 697 C CA . GLN A 1 91 ? 15.215 5.713 -28.659 1.00 83.69 91 GLN A CA 1
ATOM 698 C C . GLN A 1 91 ? 16.393 4.766 -28.907 1.00 83.69 91 GLN A C 1
ATOM 700 O O . GLN A 1 91 ? 17.271 5.079 -29.708 1.00 83.69 91 GLN A O 1
ATOM 705 N N . ILE A 1 92 ? 16.393 3.583 -28.284 1.00 83.69 92 ILE A N 1
ATOM 706 C CA . ILE A 1 92 ? 17.399 2.539 -28.525 1.00 83.69 92 ILE A CA 1
ATOM 707 C C . ILE A 1 92 ? 17.384 2.107 -29.996 1.00 83.69 92 ILE A C 1
ATOM 709 O O . ILE A 1 92 ? 18.443 1.995 -30.611 1.00 83.69 92 ILE A O 1
ATOM 713 N N . ILE A 1 93 ? 16.200 1.877 -30.577 1.00 83.31 93 ILE A N 1
ATOM 714 C CA . ILE A 1 93 ? 16.065 1.501 -31.992 1.00 83.31 93 ILE A CA 1
ATOM 715 C C . ILE A 1 93 ? 16.611 2.609 -32.898 1.00 83.31 93 ILE A C 1
ATOM 717 O O . ILE A 1 93 ? 17.367 2.312 -33.821 1.00 83.31 93 ILE A O 1
ATOM 721 N N . GLN A 1 94 ? 16.262 3.872 -32.637 1.00 83.50 94 GLN A N 1
ATOM 722 C CA . GLN A 1 94 ? 16.760 5.012 -33.411 1.00 83.50 94 GLN A CA 1
ATOM 723 C C . GLN A 1 94 ? 18.282 5.130 -33.326 1.00 83.50 94 GLN A C 1
ATOM 725 O O . GLN A 1 94 ? 18.938 5.248 -34.355 1.00 83.50 94 GLN A O 1
ATOM 730 N N . GLU A 1 95 ? 18.852 5.022 -32.128 1.00 79.62 95 GLU A N 1
ATOM 731 C CA . GLU A 1 95 ? 20.299 5.079 -31.919 1.00 79.62 95 GLU A CA 1
ATOM 732 C C . GLU A 1 95 ? 21.020 3.959 -32.691 1.00 79.62 95 GLU A C 1
ATOM 734 O O . GLU A 1 95 ? 22.020 4.202 -33.366 1.00 79.62 95 GLU A O 1
ATOM 739 N N . VAL A 1 96 ? 20.479 2.734 -32.676 1.00 79.12 96 VAL A N 1
ATOM 740 C CA . VAL A 1 96 ? 21.023 1.604 -33.452 1.00 79.12 96 VAL A CA 1
ATOM 741 C C . VAL A 1 96 ? 20.945 1.859 -34.960 1.00 79.12 96 VAL A C 1
ATOM 743 O O . VAL A 1 96 ? 21.906 1.565 -35.668 1.00 79.12 96 VAL A O 1
ATOM 746 N N . LEU A 1 97 ? 19.835 2.415 -35.456 1.00 79.75 97 LEU A N 1
ATOM 747 C CA . LEU A 1 97 ? 19.655 2.737 -36.877 1.00 79.75 97 LEU A CA 1
ATOM 748 C C . LEU A 1 97 ? 20.559 3.890 -37.341 1.00 79.75 97 LEU A C 1
ATOM 750 O O . LEU A 1 97 ? 21.016 3.886 -38.479 1.00 79.75 97 LEU A O 1
ATOM 754 N N . VAL A 1 98 ? 20.826 4.875 -36.481 1.00 75.62 98 VAL A N 1
ATOM 755 C CA . VAL A 1 98 ? 21.709 6.014 -36.790 1.00 75.62 98 VAL A CA 1
ATOM 756 C C . VAL A 1 98 ? 23.178 5.583 -36.842 1.00 75.62 98 VAL A C 1
ATOM 758 O O . VAL A 1 98 ? 23.947 6.114 -37.643 1.00 75.62 98 VAL A O 1
ATOM 761 N N . HIS A 1 99 ? 23.569 4.600 -36.032 1.00 68.75 99 HIS A N 1
ATOM 762 C CA . HIS A 1 99 ? 24.945 4.110 -35.940 1.00 68.75 99 HIS A CA 1
ATOM 763 C C . HIS A 1 99 ? 25.273 2.933 -36.878 1.00 68.75 99 HIS A C 1
ATOM 765 O O . HIS A 1 99 ? 26.303 2.289 -36.683 1.00 68.75 99 HIS A O 1
ATOM 771 N N . ASP A 1 100 ? 24.444 2.675 -37.897 1.00 55.41 100 ASP A N 1
ATOM 772 C CA . ASP A 1 100 ? 24.496 1.530 -38.825 1.00 55.41 100 ASP A CA 1
ATOM 773 C C . ASP A 1 100 ? 25.929 1.157 -39.293 1.00 55.41 100 ASP A C 1
ATOM 775 O O . ASP A 1 100 ? 26.467 1.679 -40.271 1.00 55.41 100 ASP A O 1
ATOM 779 N N . GLY A 1 101 ? 26.579 0.251 -38.549 1.00 56.84 101 GLY A N 1
ATOM 780 C CA . GLY A 1 101 ? 27.906 -0.305 -38.842 1.00 56.84 101 GLY A CA 1
ATOM 781 C C . GLY A 1 101 ? 29.136 0.442 -38.294 1.00 56.84 101 GLY A C 1
ATOM 782 O O . GLY A 1 101 ? 30.252 -0.045 -38.493 1.00 56.84 101 GLY A O 1
ATOM 783 N N . LEU A 1 102 ? 28.990 1.571 -37.590 1.00 58.06 102 LEU A N 1
ATOM 784 C CA . LEU A 1 102 ? 30.109 2.291 -36.961 1.00 58.06 102 LEU A CA 1
ATOM 785 C C . LEU A 1 102 ? 30.230 1.945 -35.465 1.00 58.06 102 LEU A C 1
ATOM 787 O O . LEU A 1 102 ? 29.223 1.740 -34.791 1.00 58.06 102 LEU A O 1
ATOM 791 N N . PRO A 1 103 ? 31.453 1.867 -34.907 1.00 59.28 103 PRO A N 1
ATOM 792 C CA . PRO A 1 103 ? 31.631 1.588 -33.486 1.00 59.28 103 PRO A CA 1
ATOM 793 C C . PRO A 1 103 ? 30.953 2.666 -32.627 1.00 59.28 103 PRO A C 1
ATOM 795 O O . PRO A 1 103 ? 31.142 3.859 -32.860 1.00 59.28 103 PRO A O 1
ATOM 798 N N . PHE A 1 104 ? 30.208 2.228 -31.607 1.00 61.81 104 PHE A N 1
ATOM 799 C CA . PHE A 1 104 ? 29.397 3.026 -30.670 1.00 61.81 104 PHE A CA 1
ATOM 800 C C . PHE A 1 104 ? 30.203 3.957 -29.729 1.00 61.81 104 PHE A C 1
ATOM 802 O O . PHE A 1 104 ? 29.784 4.192 -28.601 1.00 61.81 104 PHE A O 1
ATOM 809 N N . GLY A 1 105 ? 31.370 4.459 -30.149 1.00 61.28 105 GLY A N 1
ATOM 810 C CA . GLY A 1 105 ? 32.372 5.116 -29.295 1.00 61.28 105 GLY A CA 1
ATOM 811 C C . GLY A 1 105 ? 31.832 6.227 -28.385 1.00 61.28 105 GLY A C 1
ATOM 812 O O . GLY A 1 105 ? 32.087 6.177 -27.187 1.00 61.28 105 GLY A O 1
ATOM 813 N N . ASP A 1 106 ? 31.045 7.156 -28.939 1.00 64.00 106 ASP A N 1
ATOM 814 C CA . ASP A 1 106 ? 30.375 8.250 -28.207 1.00 64.00 106 ASP A CA 1
ATOM 815 C C . ASP A 1 106 ? 28.843 8.052 -28.118 1.00 64.00 106 ASP A C 1
ATOM 817 O O . ASP A 1 106 ? 28.093 8.999 -27.888 1.00 64.00 106 ASP A O 1
ATOM 821 N N . SER A 1 107 ? 28.352 6.830 -28.347 1.00 68.25 107 SER A N 1
ATOM 822 C CA . SER A 1 107 ? 26.914 6.548 -28.422 1.00 68.25 107 SER A CA 1
ATOM 823 C C . SER A 1 107 ? 26.238 6.612 -27.052 1.00 68.25 107 SER A C 1
ATOM 825 O O . SER A 1 107 ? 26.784 6.157 -26.042 1.00 68.25 107 SER A O 1
ATOM 827 N N . ALA A 1 108 ? 24.993 7.093 -27.027 1.00 78.19 108 ALA A N 1
ATOM 828 C CA . ALA A 1 108 ? 24.145 7.070 -25.836 1.00 78.19 108 ALA A CA 1
ATOM 829 C C . ALA A 1 108 ? 23.616 5.658 -25.508 1.00 78.19 108 ALA A C 1
ATOM 831 O O . ALA A 1 108 ? 23.074 5.431 -24.422 1.00 78.19 108 ALA A O 1
ATOM 832 N N . LEU A 1 109 ? 23.802 4.693 -26.416 1.00 78.81 109 LEU A N 1
ATOM 833 C CA . LEU A 1 109 ? 23.235 3.349 -26.349 1.00 78.81 109 LEU A CA 1
ATOM 834 C C . LEU A 1 109 ? 23.516 2.599 -25.033 1.00 78.81 109 LEU A C 1
ATOM 836 O O . LEU A 1 109 ? 22.574 2.023 -24.486 1.00 78.81 109 LEU A O 1
ATOM 840 N N . PRO A 1 110 ? 24.740 2.595 -24.460 1.00 81.25 110 PRO A N 1
ATOM 841 C CA . PRO A 1 110 ? 24.986 1.902 -23.194 1.00 81.25 110 PRO A CA 1
ATOM 842 C C . PRO A 1 110 ? 24.166 2.474 -22.031 1.00 81.25 110 PRO A C 1
ATOM 844 O O . PRO A 1 110 ? 23.705 1.713 -21.179 1.00 81.25 110 PRO A O 1
ATOM 847 N N . ASN A 1 111 ? 23.959 3.794 -22.012 1.00 82.81 111 ASN A N 1
ATOM 848 C CA . ASN A 1 111 ? 23.168 4.463 -20.982 1.00 82.81 111 ASN A CA 1
ATOM 849 C C . ASN A 1 111 ? 21.676 4.173 -21.170 1.00 82.81 111 ASN A C 1
ATOM 851 O O . ASN A 1 111 ? 21.027 3.768 -20.211 1.00 82.81 111 ASN A O 1
ATOM 855 N N . LEU A 1 112 ? 21.168 4.261 -22.403 1.00 82.44 112 LEU A N 1
ATOM 856 C CA . LEU A 1 112 ? 19.771 3.947 -22.722 1.00 82.44 112 LEU A CA 1
ATOM 857 C C . LEU A 1 112 ? 19.415 2.490 -22.388 1.00 82.44 112 LEU A C 1
ATOM 859 O O . LEU A 1 112 ? 18.380 2.215 -21.790 1.00 82.44 112 LEU A O 1
ATOM 863 N N . VAL A 1 113 ? 20.294 1.537 -22.716 1.00 80.81 113 VAL A N 1
ATOM 864 C CA . VAL A 1 113 ? 20.088 0.113 -22.395 1.00 80.81 113 VAL A CA 1
ATOM 865 C C . VAL A 1 113 ? 20.125 -0.136 -20.887 1.00 80.81 113 VAL A C 1
ATOM 867 O O . VAL A 1 113 ? 19.400 -1.001 -20.390 1.00 80.81 113 VAL A O 1
ATOM 870 N N . LYS A 1 114 ? 20.978 0.585 -20.152 1.00 86.62 114 LYS A N 1
ATOM 871 C CA . LYS A 1 114 ? 21.022 0.507 -18.690 1.00 86.62 114 LYS A CA 1
ATOM 872 C C . LYS A 1 114 ? 19.721 1.036 -18.084 1.00 86.62 114 LYS A C 1
ATOM 874 O O . LYS A 1 114 ? 19.103 0.322 -17.30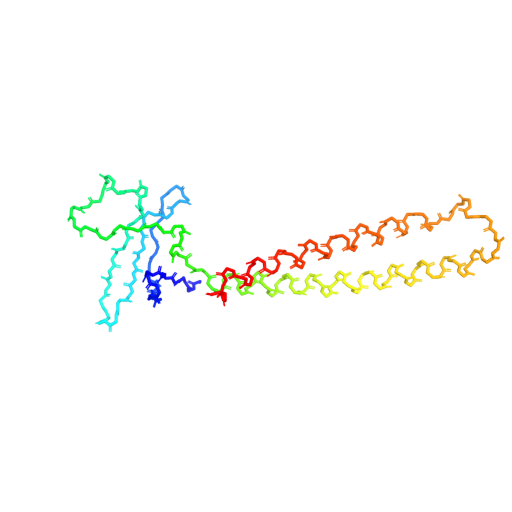1 1.00 86.62 114 LYS A O 1
ATOM 879 N N . GLU A 1 115 ? 19.290 2.221 -18.499 1.00 84.69 115 GLU A N 1
ATOM 880 C CA . GLU A 1 115 ? 18.059 2.861 -18.030 1.00 84.69 115 GLU A CA 1
ATOM 881 C C . GLU A 1 115 ? 16.824 2.006 -18.337 1.00 84.69 115 GLU A C 1
ATOM 883 O O . GLU A 1 115 ? 16.008 1.760 -17.455 1.00 84.69 115 GLU A O 1
ATOM 888 N N . TYR A 1 116 ? 16.745 1.428 -19.539 1.00 80.94 116 TYR A N 1
ATOM 889 C CA . TYR A 1 116 ? 15.682 0.492 -19.910 1.00 80.94 116 TYR A CA 1
ATOM 890 C C . TYR A 1 116 ? 15.608 -0.725 -18.971 1.00 80.94 116 TYR A C 1
ATOM 892 O O . TYR A 1 116 ? 14.522 -1.164 -18.593 1.00 80.94 116 TYR A O 1
ATOM 900 N N . LYS A 1 117 ? 16.755 -1.296 -18.577 1.00 82.44 117 LYS A N 1
ATOM 901 C CA . LYS A 1 117 ? 16.781 -2.429 -17.635 1.00 82.44 117 LYS A CA 1
ATOM 902 C C . LYS A 1 117 ? 16.336 -2.008 -16.239 1.00 82.44 117 LYS A C 1
ATOM 904 O O . LYS A 1 117 ? 15.479 -2.668 -15.665 1.00 82.44 117 LYS A O 1
ATOM 909 N N . GLU A 1 118 ? 16.876 -0.906 -15.730 1.00 85.88 118 GLU A N 1
ATOM 910 C CA . GLU A 1 118 ? 16.533 -0.391 -14.400 1.00 85.88 118 GLU A CA 1
ATOM 911 C C . GLU A 1 118 ? 15.040 -0.031 -14.305 1.00 85.88 118 GLU A C 1
ATOM 913 O O . GLU A 1 118 ? 14.390 -0.345 -13.308 1.00 85.88 118 GLU A O 1
ATOM 918 N N . HIS A 1 119 ? 14.463 0.552 -15.360 1.00 82.19 119 HIS A N 1
ATOM 919 C CA . HIS A 1 119 ? 13.041 0.896 -15.386 1.00 82.19 119 HIS A CA 1
ATOM 920 C C . HIS A 1 119 ? 12.128 -0.333 -15.514 1.00 82.19 119 HIS A C 1
ATOM 922 O O . HIS A 1 119 ? 11.016 -0.340 -14.990 1.00 82.19 119 HIS A O 1
ATOM 928 N N . ARG A 1 120 ? 12.598 -1.408 -16.157 1.00 82.25 120 ARG A N 1
ATOM 929 C CA . ARG A 1 120 ? 11.887 -2.691 -16.167 1.00 82.25 120 ARG A CA 1
ATOM 930 C C . ARG A 1 120 ? 11.852 -3.327 -14.777 1.00 82.25 120 ARG A C 1
ATOM 932 O O . ARG A 1 120 ? 10.784 -3.741 -14.341 1.00 82.25 120 ARG A O 1
ATOM 939 N N . ASP A 1 121 ? 12.983 -3.348 -14.075 1.00 83.75 121 ASP A N 1
ATOM 940 C CA . ASP A 1 121 ? 13.055 -3.879 -12.708 1.00 83.75 121 ASP A CA 1
ATOM 941 C C . ASP A 1 121 ? 12.159 -3.072 -11.745 1.00 83.75 121 ASP A C 1
ATOM 943 O O . ASP A 1 121 ? 11.536 -3.627 -10.838 1.00 83.75 121 ASP A O 1
ATOM 947 N N . TYR A 1 122 ? 12.047 -1.757 -11.964 1.00 79.75 122 TYR A N 1
ATOM 948 C CA . TYR A 1 122 ? 11.120 -0.895 -11.231 1.00 79.75 122 TYR A CA 1
ATOM 949 C C . TYR A 1 122 ? 9.652 -1.312 -11.418 1.00 79.75 122 TYR A C 1
ATOM 951 O O . TYR A 1 122 ? 8.925 -1.427 -10.429 1.00 79.75 122 TYR A O 1
ATOM 959 N N . ILE A 1 123 ? 9.227 -1.590 -12.656 1.00 82.62 123 ILE A N 1
ATOM 960 C CA . ILE A 1 123 ? 7.866 -2.066 -12.957 1.00 82.62 123 ILE A CA 1
ATOM 961 C C . ILE A 1 123 ? 7.574 -3.379 -12.232 1.00 82.62 123 ILE A C 1
ATOM 963 O O . ILE A 1 123 ? 6.542 -3.477 -11.570 1.00 82.62 123 ILE A O 1
ATOM 967 N N . ASP A 1 124 ? 8.491 -4.348 -12.282 1.00 81.69 124 ASP A N 1
ATOM 968 C CA . ASP A 1 124 ? 8.327 -5.636 -11.596 1.00 81.69 124 ASP A CA 1
ATOM 969 C C . ASP A 1 124 ? 8.142 -5.441 -10.070 1.00 81.69 124 ASP A C 1
ATOM 971 O O . ASP A 1 124 ? 7.343 -6.126 -9.417 1.00 81.69 124 ASP A O 1
ATOM 975 N N . GLY A 1 125 ? 8.835 -4.456 -9.486 1.00 80.81 125 GLY A N 1
ATOM 976 C CA . GLY A 1 125 ? 8.676 -4.062 -8.083 1.00 80.81 125 GLY A CA 1
ATOM 977 C C . GLY A 1 125 ? 7.308 -3.445 -7.766 1.00 80.81 125 GLY A C 1
ATOM 978 O O . GLY A 1 125 ? 6.691 -3.796 -6.755 1.00 80.81 125 GLY A O 1
ATOM 979 N N . VAL A 1 126 ? 6.807 -2.560 -8.632 1.00 78.69 126 VAL A N 1
ATOM 980 C CA . VAL A 1 126 ? 5.476 -1.943 -8.490 1.00 78.69 126 VAL A CA 1
ATOM 981 C C . VAL A 1 126 ? 4.367 -2.992 -8.648 1.00 78.69 126 VAL A C 1
ATOM 983 O O . VAL A 1 126 ? 3.422 -3.002 -7.858 1.00 78.69 126 VAL A O 1
ATOM 986 N N . GLU A 1 127 ? 4.499 -3.924 -9.597 1.00 80.44 127 GLU A N 1
ATOM 987 C CA . GLU A 1 127 ? 3.570 -5.052 -9.763 1.00 80.44 127 GLU A CA 1
ATOM 988 C C . GLU A 1 127 ? 3.541 -5.946 -8.514 1.00 80.44 127 GLU A C 1
ATOM 990 O O . GLU A 1 127 ? 2.463 -6.279 -8.016 1.00 80.44 127 GLU A O 1
ATOM 995 N N . SER A 1 128 ? 4.708 -6.250 -7.939 1.00 79.81 128 SER A N 1
ATOM 996 C CA . SER A 1 128 ? 4.810 -7.030 -6.698 1.00 79.81 128 SER A CA 1
ATOM 997 C C . SER A 1 128 ? 4.123 -6.334 -5.515 1.00 79.81 128 SER A C 1
ATOM 999 O O . SER A 1 128 ? 3.396 -6.968 -4.748 1.00 79.81 128 SER A O 1
ATOM 1001 N N . ALA A 1 129 ? 4.311 -5.018 -5.360 1.00 77.06 129 ALA A N 1
ATOM 1002 C CA . ALA A 1 129 ? 3.641 -4.243 -4.314 1.00 77.06 129 ALA A CA 1
ATOM 1003 C C . ALA A 1 129 ? 2.114 -4.235 -4.504 1.00 77.06 129 ALA A C 1
ATOM 1005 O O . ALA A 1 129 ? 1.360 -4.395 -3.541 1.00 77.06 129 ALA A O 1
ATOM 1006 N N . LEU A 1 130 ? 1.654 -4.115 -5.751 1.00 78.94 130 LEU A N 1
ATOM 1007 C CA . LEU A 1 130 ? 0.238 -4.160 -6.097 1.00 78.94 130 LEU A CA 1
ATOM 1008 C C . LEU A 1 130 ? -0.397 -5.519 -5.758 1.00 78.94 130 LEU A C 1
ATOM 1010 O O . LEU A 1 130 ? -1.531 -5.560 -5.276 1.00 78.94 130 LEU A O 1
ATOM 1014 N N . GLU A 1 131 ? 0.312 -6.627 -5.984 1.00 78.12 131 GLU A N 1
ATOM 1015 C CA . GLU A 1 131 ? -0.155 -7.964 -5.601 1.00 78.12 131 GLU A CA 1
ATOM 1016 C C . GLU A 1 131 ? -0.323 -8.112 -4.088 1.00 78.12 131 GLU A C 1
ATOM 1018 O O . GLU A 1 131 ? -1.334 -8.662 -3.645 1.00 78.12 131 GLU A O 1
ATOM 1023 N N . VAL A 1 132 ? 0.612 -7.584 -3.291 1.00 78.31 132 VAL A N 1
ATOM 1024 C CA . VAL A 1 132 ? 0.513 -7.593 -1.822 1.00 78.31 132 VAL A CA 1
ATOM 1025 C C . VAL A 1 132 ? -0.729 -6.829 -1.367 1.00 78.31 132 VAL A C 1
ATOM 1027 O O . VAL A 1 132 ? -1.559 -7.380 -0.645 1.00 78.31 132 VAL A O 1
ATOM 1030 N N . VAL A 1 133 ? -0.925 -5.605 -1.867 1.00 71.00 133 VAL A N 1
ATOM 1031 C CA . VAL A 1 133 ? -2.089 -4.783 -1.501 1.00 71.00 133 VAL A CA 1
ATOM 1032 C C . VAL A 1 133 ? -3.396 -5.456 -1.930 1.00 71.00 133 VAL A C 1
ATOM 1034 O O . VAL A 1 133 ? -4.374 -5.437 -1.185 1.00 71.00 133 VAL A O 1
ATOM 1037 N N . LYS A 1 134 ? -3.450 -6.100 -3.102 1.00 70.25 134 LYS A N 1
ATOM 1038 C CA . LYS A 1 134 ? -4.644 -6.846 -3.531 1.00 70.25 134 LYS A CA 1
ATOM 1039 C C . LYS A 1 134 ? -4.895 -8.078 -2.660 1.00 70.25 134 LYS A C 1
ATOM 1041 O O . LYS A 1 134 ? -6.039 -8.320 -2.281 1.00 70.25 134 LYS A O 1
ATOM 1046 N N . ARG A 1 135 ? -3.858 -8.842 -2.312 1.00 68.19 135 ARG A N 1
ATOM 1047 C CA . ARG A 1 135 ? -3.988 -10.033 -1.463 1.00 68.19 135 ARG A CA 1
ATOM 1048 C C . ARG A 1 135 ? -4.513 -9.681 -0.074 1.00 68.19 135 ARG A C 1
ATOM 1050 O O . ARG A 1 135 ? -5.409 -10.360 0.410 1.00 68.19 135 ARG A O 1
ATOM 1057 N N . ASP A 1 136 ? -4.024 -8.598 0.516 1.00 61.03 136 ASP A N 1
ATOM 1058 C CA . ASP A 1 136 ? -4.434 -8.171 1.857 1.00 61.03 136 ASP A CA 1
ATOM 1059 C C . ASP A 1 136 ? -5.870 -7.608 1.902 1.00 61.03 136 ASP A C 1
ATOM 1061 O O . ASP A 1 136 ? -6.459 -7.507 2.974 1.00 61.03 136 ASP A O 1
ATOM 1065 N N . ASN A 1 137 ? -6.465 -7.271 0.748 1.00 54.03 137 ASN A N 1
ATOM 1066 C CA . ASN A 1 137 ? -7.817 -6.702 0.656 1.00 54.03 137 ASN A CA 1
ATOM 1067 C C . ASN A 1 137 ? -8.893 -7.648 0.099 1.00 54.03 137 ASN A C 1
ATOM 1069 O O . ASN A 1 137 ? -10.080 -7.392 0.314 1.00 54.03 137 ASN A O 1
ATOM 1073 N N . TYR A 1 138 ? -8.508 -8.702 -0.627 1.00 48.47 138 TYR A N 1
ATOM 1074 C CA . TYR A 1 138 ? -9.439 -9.582 -1.352 1.00 48.47 138 TYR A CA 1
ATOM 1075 C C . TYR A 1 138 ? -9.283 -11.086 -1.034 1.00 48.47 138 TYR A C 1
ATOM 1077 O O . TYR A 1 138 ? -9.908 -11.897 -1.722 1.00 48.47 138 TYR A O 1
ATOM 1085 N N . ALA A 1 139 ? -8.468 -11.466 -0.041 1.00 43.09 139 ALA A N 1
ATOM 1086 C CA . ALA A 1 139 ? -8.315 -12.858 0.413 1.00 43.09 139 ALA A CA 1
ATOM 1087 C C . ALA A 1 139 ? -9.415 -13.321 1.385 1.00 43.09 139 ALA A C 1
ATOM 1089 O O . ALA A 1 139 ? -9.907 -12.494 2.188 1.00 43.09 139 ALA A O 1
#

pLDDT: mean 79.88, std 8.93, range [43.09, 91.19]

Organism: NCBI:txid1130819

Secondary structure (DSSP, 8-state):
---EEEETTEEEEEEEEEEETTEEEEEEEE-TTS-EEEEEEGGGGGGSPTT-EEE-HHHHEE-HHHHHHHHHHHHHHHHHHHHHHHHHHHHHHHHHHHTTTS--TT-SHHHHHHHHHHHHHHHHHHHHHHHHHHHHHH-

Radius of gyration: 25.06 Å; chains: 1; bounding box: 61×22×72 Å

Sequence (139 aa):
MKAVLNVKGTKLSVVGLNIHEDKFTSVQVLDAAGKVTTHYDSKHAPYVPEGASVINLKEALEFPDANKEIVEELNQLLVDSRDHLKDLGEQIIQEVLVHDGLPFGDSALPNLVKEYKEHRDYIDGVESALEVVKRDNYA